Protein AF-A0A9D4FXJ5-F1 (afdb_monomer)

Sequence (93 aa):
MEIISDFPVRLPRHRDILTLPHNGQVHPLSKRLDLVAAVVSGRPSVVEDFHQRLQPSSWLHGEEELSNSMILHGGSGCLGVCAGKLLPLTHLK

Radius of gyration: 15.75 Å; Cα contacts (8 Å, |Δi|>4): 147; chains: 1; bounding box: 33×31×50 Å

Solvent-accessible surface area (backbone atoms only — not comparable to full-atom values): 5739 Å² total; per-residue (Å²): 106,91,35,44,39,51,77,30,28,34,51,78,90,59,83,72,77,41,48,39,93,89,76,66,45,63,34,92,53,52,88,78,58,81,56,68,51,65,48,70,43,93,48,64,69,54,20,49,58,35,58,67,70,39,57,74,62,87,73,66,96,88,67,82,81,62,48,76,76,53,82,45,60,69,86,76,42,28,66,30,32,45,94,64,18,55,36,56,38,43,74,60,128

Mean predicted aligned error: 10.19 Å

Nearest PDB structures (foldseek):
  7ssl-assembly1_J  TM=2.649E-01  e=9.863E+00  Escherichia coli K-12

Foldseek 3Di:
DQFFQDAKAWEDLDQQPAADPPPSHRDPCSVVDIDIDTDGHPDNVSSVVRVVVFDQPDDDPPDDQFDQPDCDPCVVQWRGDDPSGTRGYHYDD

Secondary structure (DSSP, 8-state):
-TTB-S--EEPP--TTSSB-TTT-PBPGGGGT---EE--B-S-HHHHHHHHHHSPBP---TTSPP--TT----GGGSEEEEETTEEEE-EEP-

pLDDT: mean 72.9, std 14.0, range [37.06, 91.81]

Structure (mmCIF, N/CA/C/O backbone):
data_AF-A0A9D4FXJ5-F1
#
_entry.id   AF-A0A9D4FXJ5-F1
#
loop_
_atom_site.group_PDB
_atom_site.id
_atom_site.type_symbol
_atom_site.label_atom_id
_atom_site.label_alt_id
_atom_site.label_comp_id
_atom_site.label_asym_id
_atom_site.label_entity_id
_atom_site.label_seq_id
_atom_site.pdbx_PDB_ins_code
_atom_site.Cartn_x
_atom_site.Cartn_y
_atom_site.Cartn_z
_atom_site.occupancy
_atom_site.B_iso_or_equiv
_atom_site.auth_seq_id
_atom_site.auth_comp_id
_atom_site.auth_asym_id
_atom_site.auth_atom_id
_atom_site.pdbx_PDB_model_num
ATOM 1 N N . MET A 1 1 ? -5.509 8.354 1.087 1.00 59.31 1 MET A N 1
ATOM 2 C CA . MET A 1 1 ? -5.443 6.982 1.642 1.00 59.31 1 MET A CA 1
ATOM 3 C C . MET A 1 1 ? -6.779 6.510 2.224 1.00 59.31 1 MET A C 1
ATOM 5 O O . MET A 1 1 ? -6.854 5.391 2.702 1.00 59.31 1 MET A O 1
ATOM 9 N N . GLU A 1 2 ? -7.856 7.292 2.103 1.00 69.44 2 GLU A N 1
ATOM 10 C CA . GLU A 1 2 ? -9.124 7.088 2.826 1.00 69.44 2 GLU A CA 1
ATOM 11 C C . GLU A 1 2 ? -10.009 5.949 2.308 1.00 69.44 2 GLU A C 1
ATOM 13 O O . GLU A 1 2 ? -11.112 5.770 2.794 1.00 69.44 2 GLU A O 1
ATOM 18 N N . ILE A 1 3 ? -9.555 5.197 1.308 1.00 83.19 3 ILE A N 1
ATOM 19 C CA . ILE A 1 3 ? -10.275 4.035 0.769 1.00 83.19 3 ILE A CA 1
ATOM 20 C C . ILE A 1 3 ? -9.487 2.740 0.956 1.00 83.19 3 ILE A C 1
ATOM 22 O O . ILE A 1 3 ? -9.917 1.694 0.481 1.00 83.19 3 ILE A O 1
ATOM 26 N N . ILE A 1 4 ? -8.308 2.799 1.585 1.00 84.31 4 ILE A N 1
ATOM 27 C CA . ILE A 1 4 ? -7.498 1.610 1.846 1.00 84.31 4 ILE A CA 1
ATOM 28 C C . ILE A 1 4 ? -8.177 0.815 2.957 1.00 84.31 4 ILE A C 1
ATOM 30 O O . ILE A 1 4 ? -8.568 1.372 3.977 1.00 84.31 4 ILE A O 1
ATOM 34 N N . SER A 1 5 ? -8.313 -0.488 2.751 1.00 86.75 5 SER A N 1
ATOM 35 C CA . SER A 1 5 ? -9.010 -1.379 3.678 1.00 86.75 5 SER A CA 1
ATOM 36 C C . SER A 1 5 ? -8.162 -2.554 4.161 1.00 86.75 5 SER A C 1
ATOM 38 O O . SER A 1 5 ? -8.684 -3.449 4.821 1.00 86.75 5 SER A O 1
ATOM 40 N N . ASP A 1 6 ? -6.877 -2.589 3.809 1.00 86.8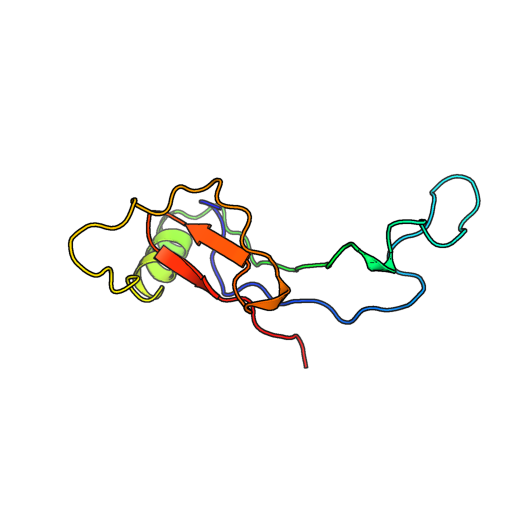1 6 ASP A N 1
ATOM 41 C CA . ASP A 1 6 ? -5.925 -3.567 4.332 1.00 86.81 6 ASP A CA 1
ATOM 42 C C . ASP A 1 6 ? -4.488 -3.030 4.285 1.00 86.81 6 ASP A C 1
ATOM 44 O O . ASP A 1 6 ? -4.207 -2.001 3.660 1.00 86.81 6 ASP A O 1
ATOM 48 N N . PHE A 1 7 ? -3.568 -3.733 4.942 1.00 85.00 7 PHE A N 1
ATOM 49 C CA . PHE A 1 7 ? -2.166 -3.351 4.984 1.00 85.00 7 PHE A CA 1
ATOM 50 C C . PHE A 1 7 ? -1.539 -3.416 3.590 1.00 85.00 7 PHE A C 1
ATOM 52 O O . PHE A 1 7 ? -1.555 -4.472 2.950 1.00 85.00 7 PHE A O 1
ATOM 59 N N . PRO A 1 8 ? -0.953 -2.311 3.107 1.00 84.38 8 PRO A N 1
ATOM 60 C CA . PRO A 1 8 ? -0.276 -2.322 1.831 1.00 84.38 8 PRO A CA 1
ATOM 61 C C . PRO A 1 8 ? 0.967 -3.213 1.877 1.00 84.38 8 PRO A C 1
ATOM 63 O O . PRO A 1 8 ? 1.658 -3.339 2.898 1.00 84.38 8 PRO A O 1
ATOM 66 N N . VAL A 1 9 ? 1.276 -3.790 0.721 1.00 84.50 9 VAL A N 1
ATOM 67 C CA . VAL A 1 9 ? 2.436 -4.647 0.507 1.00 84.50 9 VAL A CA 1
ATOM 68 C C . VAL A 1 9 ? 3.369 -4.026 -0.523 1.00 84.50 9 VAL A C 1
ATOM 70 O O . VAL A 1 9 ? 2.956 -3.601 -1.602 1.00 84.50 9 VAL A O 1
ATOM 73 N N . ARG A 1 10 ? 4.660 -3.993 -0.211 1.00 82.81 10 ARG A N 1
ATOM 74 C CA . ARG A 1 10 ? 5.712 -3.679 -1.170 1.00 82.81 10 ARG A CA 1
ATOM 75 C C . ARG A 1 10 ? 5.900 -4.874 -2.086 1.00 82.81 10 ARG A C 1
ATOM 77 O O . ARG A 1 10 ? 6.145 -5.988 -1.618 1.00 82.81 10 ARG A O 1
ATOM 84 N N . LEU A 1 11 ? 5.803 -4.62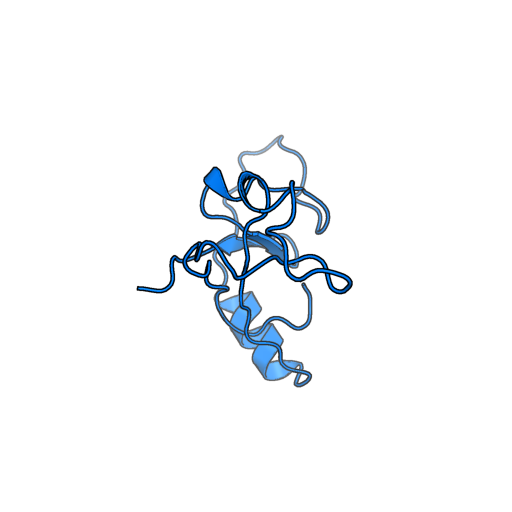8 -3.384 1.00 81.19 11 LEU A N 1
ATOM 85 C CA . LEU A 1 11 ? 5.979 -5.662 -4.390 1.00 81.19 11 LEU A CA 1
ATOM 86 C C . LEU A 1 11 ? 7.474 -5.910 -4.651 1.00 81.19 11 LEU A C 1
ATOM 88 O O . LEU A 1 11 ? 8.282 -4.977 -4.550 1.00 81.19 11 LEU A O 1
ATOM 92 N N . PRO A 1 12 ? 7.863 -7.148 -5.006 1.00 78.69 12 PRO A N 1
ATOM 93 C CA . PRO A 1 12 ? 9.233 -7.459 -5.389 1.00 78.69 12 PRO A CA 1
ATOM 94 C C . PRO A 1 12 ? 9.688 -6.585 -6.558 1.00 78.69 12 PRO A C 1
ATOM 96 O O . PRO A 1 12 ? 8.957 -6.383 -7.527 1.00 78.69 12 PRO A O 1
ATOM 99 N N . ARG A 1 13 ? 10.926 -6.090 -6.498 1.00 73.62 13 ARG A N 1
ATOM 100 C CA . ARG A 1 13 ? 11.528 -5.339 -7.605 1.00 73.62 13 ARG A CA 1
ATOM 101 C C . ARG A 1 13 ? 11.969 -6.309 -8.705 1.00 73.62 13 ARG A C 1
ATOM 103 O O . ARG A 1 13 ? 13.105 -6.778 -8.689 1.00 73.62 13 ARG A O 1
ATOM 110 N N . HIS A 1 14 ? 11.090 -6.606 -9.662 1.00 73.19 14 HIS A N 1
ATOM 111 C CA . HIS A 1 14 ? 11.496 -7.248 -10.917 1.00 73.19 14 HIS A CA 1
ATOM 112 C C . HIS A 1 14 ? 12.088 -6.201 -11.868 1.00 73.19 14 HIS A C 1
ATOM 114 O O . HIS A 1 14 ? 11.687 -5.035 -11.853 1.00 73.19 14 HIS A O 1
ATOM 120 N N . ARG A 1 15 ? 13.057 -6.604 -12.697 1.00 66.50 15 ARG A N 1
ATOM 121 C CA . ARG A 1 15 ? 13.781 -5.679 -13.592 1.00 66.50 15 ARG A CA 1
ATOM 122 C C . ARG A 1 15 ? 12.881 -5.035 -14.652 1.00 66.50 15 ARG A C 1
ATOM 124 O O . ARG A 1 15 ? 13.214 -3.966 -15.150 1.00 66.50 15 ARG A O 1
ATOM 131 N N . ASP A 1 16 ? 11.719 -5.634 -14.895 1.00 70.00 16 ASP A N 1
ATOM 132 C CA . ASP A 1 16 ? 10.876 -5.347 -16.057 1.00 70.00 16 ASP A CA 1
ATOM 133 C C . ASP A 1 16 ? 9.508 -4.755 -15.669 1.00 70.00 16 ASP A C 1
ATOM 135 O O . ASP A 1 16 ? 8.625 -4.639 -16.507 1.00 70.00 16 ASP A O 1
ATOM 139 N N . ILE A 1 17 ? 9.302 -4.379 -14.398 1.00 71.75 17 ILE A N 1
ATOM 140 C CA . ILE A 1 17 ? 8.003 -3.844 -13.924 1.00 71.75 17 ILE A CA 1
ATOM 141 C C . ILE A 1 17 ? 7.743 -2.439 -14.472 1.00 71.75 17 ILE A C 1
ATOM 143 O O . ILE A 1 17 ? 6.610 -2.054 -14.743 1.00 71.75 17 ILE A O 1
ATOM 147 N N . LEU A 1 18 ? 8.806 -1.650 -14.595 1.00 80.12 18 LEU A N 1
ATOM 148 C CA . LEU A 1 18 ? 8.748 -0.259 -15.012 1.00 80.12 18 LEU A CA 1
ATOM 149 C C . LEU A 1 18 ? 9.466 -0.152 -16.347 1.00 80.12 18 LEU A C 1
ATOM 151 O O . LEU A 1 18 ? 10.688 -0.025 -16.384 1.00 80.12 18 LEU A O 1
ATOM 155 N N . THR A 1 19 ? 8.702 -0.215 -17.432 1.00 86.25 19 THR A N 1
ATOM 156 C CA . THR A 1 19 ? 9.194 -0.066 -18.805 1.00 86.25 19 THR A CA 1
ATOM 157 C C . THR A 1 19 ? 8.589 1.160 -19.471 1.00 86.25 19 THR A C 1
ATOM 159 O O . THR A 1 19 ? 7.459 1.555 -19.186 1.00 86.25 19 THR A O 1
ATOM 162 N N . LEU A 1 20 ? 9.335 1.766 -20.387 1.00 85.75 20 LEU A N 1
ATOM 163 C CA . LEU A 1 20 ? 8.847 2.852 -21.224 1.00 85.75 20 LEU A CA 1
ATOM 164 C C . LEU A 1 20 ? 7.841 2.312 -22.258 1.00 85.75 20 LEU A C 1
ATOM 166 O O . LEU A 1 20 ? 8.149 1.344 -22.955 1.00 85.75 20 LEU A O 1
ATOM 170 N N . PRO A 1 21 ? 6.664 2.944 -22.425 1.00 85.88 21 PRO A N 1
ATOM 171 C CA . PRO A 1 21 ? 5.593 2.409 -23.272 1.00 85.88 21 PRO A CA 1
ATOM 172 C C . PRO A 1 21 ? 5.938 2.382 -24.768 1.00 85.88 21 PRO A C 1
ATOM 174 O O . PRO A 1 21 ? 5.353 1.612 -25.517 1.00 85.88 21 PRO A O 1
ATOM 177 N N . HIS A 1 22 ? 6.882 3.213 -25.215 1.00 86.94 22 HIS A N 1
ATOM 178 C CA . HIS A 1 22 ? 7.212 3.371 -26.633 1.00 86.94 22 HIS A CA 1
ATOM 179 C C . HIS A 1 22 ? 8.306 2.415 -27.132 1.00 86.94 22 HIS A C 1
ATOM 181 O O . HIS A 1 22 ? 8.437 2.235 -28.338 1.00 86.94 22 HIS A O 1
ATOM 187 N N . ASN A 1 23 ? 9.122 1.834 -26.245 1.00 89.25 23 ASN A N 1
ATOM 188 C CA . ASN A 1 23 ? 10.253 0.986 -26.650 1.00 89.25 23 ASN A CA 1
ATOM 189 C C . ASN A 1 23 ? 10.514 -0.219 -25.730 1.00 89.25 23 ASN A C 1
ATOM 191 O O . ASN A 1 23 ? 11.451 -0.972 -25.983 1.00 89.25 23 ASN A O 1
ATOM 195 N N . GLY A 1 24 ? 9.737 -0.395 -24.655 1.00 85.19 24 GLY A N 1
ATOM 196 C CA . GLY A 1 24 ? 9.904 -1.502 -23.712 1.00 85.19 24 GLY A CA 1
ATOM 197 C C . GLY A 1 24 ? 11.202 -1.462 -22.899 1.00 85.19 24 GLY A C 1
ATOM 198 O O . GLY A 1 24 ? 11.468 -2.394 -22.144 1.00 85.19 24 GLY A O 1
ATOM 199 N N . GLN A 1 25 ? 12.018 -0.408 -23.012 1.00 87.94 25 GLN A N 1
ATOM 200 C CA . GLN A 1 25 ? 13.231 -0.291 -22.208 1.00 87.94 25 GLN A CA 1
ATOM 201 C C . GLN A 1 25 ? 12.885 -0.035 -20.745 1.00 87.94 25 GLN A C 1
ATOM 203 O O . GLN A 1 25 ? 11.909 0.647 -20.428 1.00 87.94 25 GLN A O 1
ATOM 208 N N . VAL A 1 26 ? 13.731 -0.542 -19.850 1.00 86.31 26 VAL A N 1
ATOM 209 C CA . VAL A 1 26 ? 13.607 -0.309 -18.410 1.00 86.31 26 VAL A CA 1
ATOM 210 C C . VAL A 1 26 ? 13.620 1.194 -18.125 1.00 86.31 26 VAL A C 1
ATOM 212 O O . VAL A 1 26 ? 14.514 1.926 -18.552 1.00 86.31 26 VAL A O 1
ATOM 215 N N . HIS A 1 27 ? 12.631 1.657 -17.369 1.00 83.62 27 HIS A N 1
ATOM 216 C CA . HIS A 1 27 ? 12.479 3.054 -17.005 1.00 83.62 27 HIS A CA 1
ATOM 217 C C . HIS A 1 27 ? 13.689 3.514 -16.167 1.00 83.62 27 HIS A C 1
ATOM 219 O O . HIS A 1 27 ? 14.066 2.819 -15.214 1.00 83.62 27 HIS A O 1
ATOM 225 N N . PRO A 1 28 ? 14.274 4.702 -16.418 1.00 83.88 28 PRO A N 1
ATOM 226 C CA . PRO A 1 28 ? 15.433 5.202 -15.665 1.00 83.88 28 PRO A CA 1
ATOM 227 C C . PRO A 1 28 ? 15.202 5.291 -14.148 1.00 83.88 28 PRO A C 1
ATOM 229 O O . PRO A 1 28 ? 16.126 5.143 -13.350 1.00 83.88 28 PRO A O 1
ATOM 232 N N . LEU A 1 29 ? 13.945 5.496 -13.740 1.00 82.00 29 LEU A N 1
ATOM 233 C CA . LEU A 1 29 ? 13.537 5.551 -12.331 1.00 82.00 29 LEU A CA 1
ATOM 234 C C . LEU A 1 29 ? 13.228 4.183 -11.704 1.00 82.00 29 LEU A C 1
ATOM 236 O O . LEU A 1 29 ? 12.913 4.136 -10.520 1.00 82.00 29 LEU A O 1
ATOM 240 N N . SER A 1 30 ? 13.354 3.072 -12.432 1.00 77.62 30 SER A N 1
ATOM 241 C CA . SER A 1 30 ? 13.113 1.709 -11.915 1.00 77.62 30 SER A CA 1
ATOM 242 C C . SER A 1 30 ? 13.883 1.392 -10.625 1.00 77.62 30 SER A C 1
ATOM 244 O O . SER A 1 30 ? 13.395 0.663 -9.770 1.00 77.62 30 SER A O 1
ATOM 246 N N . LYS A 1 31 ? 15.076 1.975 -10.445 1.00 74.50 31 LYS A N 1
ATOM 247 C CA . LYS A 1 31 ? 15.901 1.799 -9.235 1.00 74.50 31 LYS A CA 1
ATOM 248 C C . LYS A 1 31 ? 15.466 2.677 -8.055 1.00 74.50 31 LYS A C 1
ATOM 250 O O . LYS A 1 31 ? 15.862 2.406 -6.921 1.00 74.50 31 LYS A O 1
ATOM 255 N N . ARG A 1 32 ? 14.703 3.740 -8.330 1.00 75.50 32 ARG A N 1
ATOM 256 C CA . ARG A 1 32 ? 14.277 4.771 -7.368 1.00 75.50 32 ARG A CA 1
ATOM 257 C C . ARG A 1 32 ? 12.804 4.660 -6.979 1.00 75.50 32 ARG A C 1
ATOM 259 O O . ARG A 1 32 ? 12.423 5.227 -5.965 1.00 75.50 32 ARG A O 1
ATOM 266 N N . LEU A 1 33 ? 11.998 3.963 -7.775 1.00 75.19 33 LEU A N 1
ATOM 267 C CA . LEU A 1 33 ? 10.578 3.763 -7.524 1.00 75.19 33 LEU A CA 1
ATOM 268 C C . LEU A 1 33 ? 10.344 2.439 -6.801 1.00 75.19 33 LEU A C 1
ATOM 270 O O . LEU A 1 33 ? 10.967 1.423 -7.110 1.00 75.19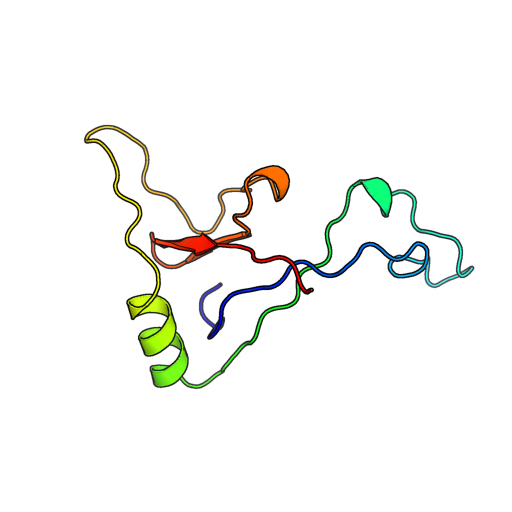 33 LEU A O 1
ATOM 274 N N . ASP A 1 34 ? 9.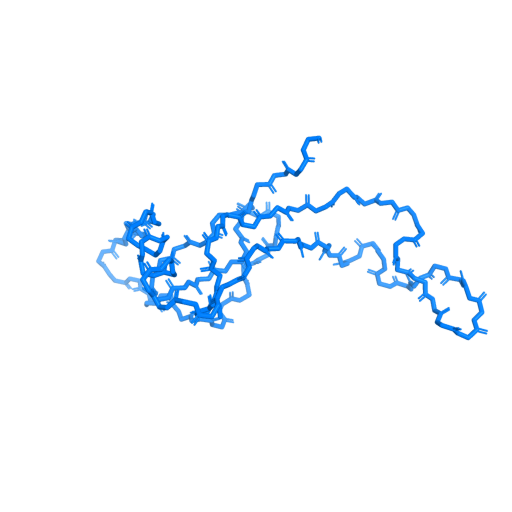422 2.470 -5.848 1.00 75.62 34 ASP A N 1
ATOM 275 C CA . ASP A 1 34 ? 8.905 1.290 -5.174 1.00 75.62 34 ASP A CA 1
ATOM 276 C C . ASP A 1 34 ? 7.457 1.074 -5.580 1.00 75.62 34 ASP A C 1
ATOM 278 O O . ASP A 1 34 ? 6.646 1.996 -5.524 1.00 75.62 34 ASP A O 1
ATOM 282 N N . LEU A 1 35 ? 7.148 -0.151 -6.007 1.00 79.19 35 LEU A N 1
ATOM 283 C CA . LEU A 1 35 ? 5.782 -0.537 -6.315 1.00 79.19 35 LEU A CA 1
ATOM 284 C C . LEU A 1 35 ? 5.123 -1.066 -5.044 1.00 79.19 35 LEU A C 1
ATOM 286 O O . LEU A 1 35 ? 5.690 -1.895 -4.325 1.00 79.19 35 LEU A O 1
ATOM 290 N N . VAL A 1 36 ? 3.916 -0.585 -4.786 1.00 82.50 36 VAL A N 1
ATOM 291 C CA . VAL A 1 36 ? 3.127 -0.952 -3.618 1.00 82.50 36 VAL A CA 1
ATOM 292 C C . VAL A 1 36 ? 1.739 -1.346 -4.088 1.00 82.50 36 VAL A C 1
ATOM 294 O O . VAL A 1 36 ? 1.126 -0.639 -4.885 1.00 82.50 36 VAL A O 1
ATOM 297 N N . ALA A 1 37 ? 1.256 -2.479 -3.597 1.00 84.00 37 ALA A N 1
ATOM 298 C CA . ALA A 1 37 ? -0.122 -2.906 -3.755 1.00 84.00 37 ALA A CA 1
ATOM 299 C C . ALA A 1 37 ? -0.880 -2.632 -2.454 1.00 84.00 37 ALA A C 1
ATOM 301 O O . ALA A 1 37 ? -0.370 -2.882 -1.365 1.00 84.00 37 ALA A O 1
ATOM 302 N N . ALA A 1 38 ? -2.100 -2.122 -2.570 1.00 85.69 38 ALA A N 1
ATOM 303 C CA . ALA A 1 38 ? -2.996 -1.892 -1.447 1.00 85.69 38 ALA A CA 1
ATOM 304 C C . ALA A 1 38 ? -4.390 -2.400 -1.811 1.00 85.69 38 ALA A C 1
ATOM 306 O O . ALA A 1 38 ? -4.826 -2.251 -2.955 1.00 85.69 38 ALA A O 1
ATOM 307 N N . VAL A 1 39 ? -5.090 -2.979 -0.838 1.00 88.75 39 VAL A N 1
ATOM 308 C CA . VAL A 1 39 ? -6.507 -3.314 -0.994 1.00 88.75 39 VAL A CA 1
ATOM 309 C C . VAL A 1 39 ? -7.314 -2.047 -0.757 1.00 88.75 39 VAL A C 1
ATOM 311 O O . VAL A 1 39 ? -7.117 -1.364 0.249 1.00 88.75 39 VAL A O 1
ATOM 314 N N . VAL A 1 40 ? -8.211 -1.733 -1.689 1.00 89.12 40 VAL A N 1
ATOM 315 C CA . VAL A 1 40 ? -9.110 -0.582 -1.592 1.00 89.12 40 VAL A CA 1
ATOM 316 C C . VAL A 1 40 ? -10.565 -1.031 -1.565 1.00 89.12 40 VAL A C 1
ATOM 318 O O . VAL A 1 40 ? -10.935 -2.009 -2.215 1.00 89.12 40 VAL A O 1
ATOM 321 N N . SER A 1 41 ? -11.400 -0.302 -0.834 1.00 87.69 41 SER A N 1
ATOM 322 C CA . SER A 1 41 ? -12.826 -0.569 -0.690 1.00 87.69 41 SER A CA 1
ATOM 323 C C . SER A 1 41 ? -13.613 0.736 -0.729 1.00 87.69 41 SER A C 1
ATOM 325 O O . SER A 1 41 ? -13.267 1.706 -0.064 1.00 87.69 41 SER A O 1
ATOM 327 N N . GLY A 1 42 ? -14.718 0.740 -1.478 1.00 90.31 42 GLY A N 1
ATOM 328 C CA . GLY A 1 42 ? -15.701 1.828 -1.444 1.00 90.31 42 GLY A CA 1
ATOM 329 C C . GLY A 1 42 ? -16.711 1.708 -0.298 1.00 90.31 42 GLY A C 1
ATOM 330 O O . GLY A 1 42 ? -17.594 2.549 -0.181 1.00 90.31 42 GLY A O 1
ATOM 331 N N . ARG A 1 43 ? -16.633 0.651 0.525 1.00 91.81 43 ARG A N 1
ATOM 332 C CA . ARG A 1 43 ? -17.539 0.433 1.663 1.00 91.81 43 ARG A CA 1
ATOM 333 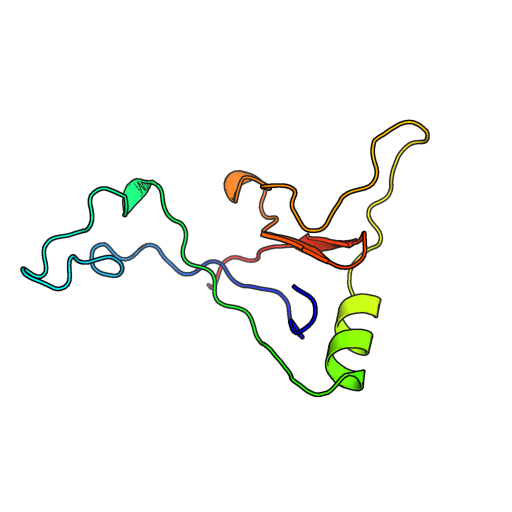C C . ARG A 1 43 ? -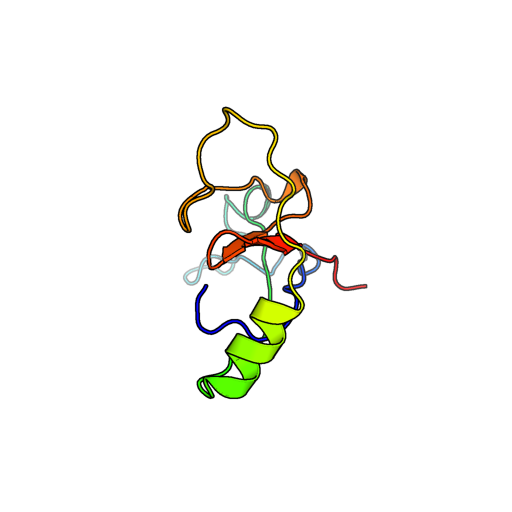16.969 1.116 2.911 1.00 91.81 43 ARG A C 1
ATOM 335 O O . ARG A 1 43 ? -15.966 0.609 3.421 1.00 91.81 43 ARG A O 1
ATOM 342 N N . PRO A 1 44 ? -17.619 2.170 3.447 1.00 88.31 44 PRO A N 1
ATOM 343 C CA . PRO A 1 44 ? -17.090 2.930 4.582 1.00 88.31 44 PRO A CA 1
ATOM 344 C C . PRO A 1 44 ? -16.816 2.058 5.805 1.00 88.31 44 PRO A C 1
ATOM 346 O O . PRO A 1 44 ? -15.752 2.165 6.392 1.00 88.31 44 PRO A O 1
ATOM 349 N N . SER A 1 45 ? -17.706 1.107 6.110 1.00 89.38 45 SER A N 1
ATOM 350 C CA . SER A 1 45 ? -17.545 0.209 7.261 1.00 89.38 45 SER A CA 1
ATOM 351 C C . SER A 1 45 ? -16.235 -0.585 7.221 1.00 89.38 45 SER A C 1
ATOM 353 O O . SER A 1 45 ? -15.547 -0.700 8.221 1.00 89.38 45 SER A O 1
ATOM 355 N N . VAL A 1 46 ? -15.850 -1.098 6.048 1.00 86.81 46 VAL A N 1
ATOM 356 C CA . VAL A 1 46 ? -14.636 -1.921 5.898 1.00 86.81 46 VAL A CA 1
ATOM 357 C C . VAL A 1 46 ? -13.378 -1.061 6.043 1.00 86.81 46 VAL A C 1
ATOM 359 O O . VAL A 1 46 ? -12.371 -1.501 6.593 1.00 86.81 46 VAL A O 1
ATOM 362 N N . VAL A 1 47 ? -13.438 0.173 5.544 1.00 86.75 47 VAL A N 1
ATOM 363 C CA . VAL A 1 47 ? -12.356 1.153 5.673 1.00 86.75 47 VAL A CA 1
ATOM 364 C C . VAL A 1 47 ? -12.209 1.596 7.129 1.00 86.75 47 VAL A C 1
ATOM 366 O O . VAL A 1 47 ? -11.099 1.611 7.652 1.00 86.75 47 VAL A O 1
ATOM 369 N N . GLU A 1 48 ? -13.313 1.918 7.802 1.00 86.44 48 GLU A N 1
ATOM 370 C CA . GLU A 1 48 ? -13.321 2.311 9.213 1.00 86.44 48 GLU A CA 1
ATOM 371 C C . GLU A 1 48 ? -12.802 1.189 10.113 1.00 86.44 48 GLU A C 1
ATOM 373 O O . GLU A 1 48 ? -11.929 1.445 10.943 1.00 86.44 48 GLU A O 1
ATOM 378 N N . ASP A 1 49 ? -13.249 -0.053 9.899 1.00 88.44 49 ASP A N 1
ATOM 379 C CA . ASP A 1 49 ? -12.752 -1.230 10.620 1.00 88.44 49 ASP A CA 1
ATOM 380 C C . ASP A 1 49 ? -11.229 -1.367 10.469 1.00 88.44 49 ASP A C 1
ATOM 382 O O . ASP A 1 49 ? -10.503 -1.620 11.435 1.00 88.44 49 ASP A O 1
ATOM 386 N N . PHE A 1 50 ? -10.711 -1.161 9.256 1.00 85.81 50 PHE A N 1
ATOM 387 C CA . PHE A 1 50 ? -9.273 -1.175 9.009 1.00 85.81 50 PHE A CA 1
ATOM 388 C C . PHE A 1 50 ? -8.554 -0.005 9.696 1.00 85.81 50 PHE A C 1
ATOM 390 O O . PHE A 1 50 ? -7.552 -0.215 10.381 1.00 85.81 50 PHE A O 1
ATOM 397 N N . HIS A 1 51 ? -9.075 1.217 9.588 1.00 82.38 51 HIS A N 1
ATOM 398 C CA . HIS A 1 51 ? -8.500 2.390 10.245 1.00 82.38 51 HIS A CA 1
ATOM 399 C C . HIS A 1 51 ? -8.506 2.260 11.770 1.00 82.38 51 HIS A C 1
ATOM 401 O O . HIS A 1 51 ? -7.578 2.731 12.429 1.00 82.38 51 HIS A O 1
ATOM 407 N N . GLN A 1 52 ? -9.501 1.599 12.361 1.00 83.69 52 GLN A N 1
ATOM 408 C CA . GLN A 1 52 ? -9.518 1.291 13.792 1.00 83.69 52 GLN A CA 1
ATOM 409 C C . GLN A 1 52 ? -8.408 0.308 14.185 1.00 83.69 52 GLN A C 1
ATOM 411 O O . GLN A 1 52 ? -7.805 0.486 15.242 1.00 83.69 52 GLN A O 1
ATOM 416 N N . ARG A 1 53 ? -8.080 -0.660 13.319 1.00 83.06 53 ARG A N 1
ATOM 417 C CA . ARG A 1 53 ? -6.978 -1.622 13.519 1.00 83.06 53 ARG A CA 1
ATOM 418 C C . ARG A 1 53 ? -5.584 -1.009 13.364 1.00 83.06 53 ARG A C 1
ATOM 420 O O . ARG A 1 53 ? -4.618 -1.600 13.847 1.00 83.06 53 ARG A O 1
ATOM 427 N N . LEU A 1 54 ? -5.456 0.141 12.698 1.00 77.75 54 LEU A N 1
ATOM 428 C CA . LEU A 1 54 ? -4.183 0.858 12.623 1.00 77.75 54 LEU A CA 1
ATOM 429 C C . LEU A 1 54 ? -3.766 1.319 14.025 1.00 77.75 54 LEU A C 1
ATOM 431 O O . LEU A 1 54 ? -4.549 1.936 14.757 1.00 77.75 54 LEU A O 1
ATOM 435 N N . GLN A 1 55 ? -2.517 1.016 14.380 1.00 69.19 55 GLN A N 1
ATOM 436 C CA . GLN A 1 55 ? -1.912 1.448 15.635 1.00 69.19 55 GLN A CA 1
ATOM 437 C C . GLN A 1 55 ? -1.919 2.985 15.683 1.00 69.19 55 GLN A C 1
ATOM 439 O O . GLN A 1 55 ? -1.449 3.621 14.732 1.00 69.19 55 GLN A O 1
ATOM 444 N N . PRO A 1 56 ? -2.444 3.600 16.757 1.00 61.12 56 PRO A N 1
ATOM 445 C CA . PRO A 1 56 ? -2.228 5.017 17.001 1.00 61.12 56 PRO A CA 1
ATOM 446 C C . PRO A 1 56 ? -0.720 5.258 17.052 1.00 61.12 56 PRO A C 1
ATOM 448 O O . PRO A 1 56 ? -0.016 4.573 17.795 1.00 61.12 56 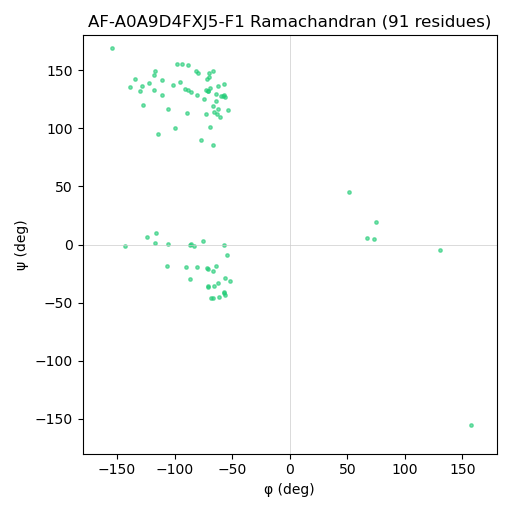PRO A O 1
ATOM 451 N N . SER A 1 57 ? -0.202 6.197 16.264 1.00 56.22 57 SER A N 1
ATOM 452 C CA . SER A 1 57 ? 1.184 6.624 16.444 1.00 56.22 57 SER A CA 1
ATOM 453 C C . SER A 1 57 ? 1.304 7.235 17.838 1.00 56.22 57 SER A C 1
ATOM 455 O O . SER A 1 57 ? 0.626 8.218 18.138 1.00 56.22 57 SER A O 1
ATOM 457 N N . SER A 1 58 ? 2.113 6.633 18.707 1.00 45.47 58 SER A N 1
ATOM 458 C CA . SER A 1 58 ? 2.428 7.207 20.012 1.00 45.47 58 SER A CA 1
ATOM 459 C C . SER A 1 58 ? 3.301 8.439 19.788 1.00 45.47 58 SER A C 1
ATOM 461 O O . SER A 1 58 ? 4.489 8.298 19.506 1.00 45.47 58 SER A O 1
ATOM 463 N N . TRP A 1 59 ? 2.715 9.629 19.869 1.00 51.09 59 TRP A N 1
ATOM 464 C CA . TRP A 1 59 ? 3.467 10.878 19.788 1.00 51.09 59 TRP A CA 1
ATOM 465 C C . TRP A 1 59 ? 3.888 11.338 21.184 1.00 51.09 59 TRP A C 1
ATOM 467 O O . TRP A 1 59 ? 3.091 11.329 22.126 1.00 51.09 59 TRP A O 1
ATOM 477 N N . LEU A 1 60 ? 5.158 11.731 21.308 1.00 45.94 60 LEU A N 1
ATOM 478 C CA . LEU A 1 60 ? 5.660 12.498 22.445 1.00 45.94 60 LEU A CA 1
ATOM 479 C C . LEU A 1 60 ? 5.114 13.930 22.344 1.00 45.94 60 LEU A C 1
ATOM 481 O O . LEU A 1 60 ? 4.973 14.487 21.258 1.00 45.94 60 LEU A O 1
ATOM 485 N N . HIS A 1 61 ? 4.773 14.525 23.485 1.00 37.06 61 HIS A N 1
ATOM 486 C CA . HIS A 1 61 ? 4.201 15.869 23.551 1.00 37.06 61 HIS A CA 1
ATOM 487 C C . HIS A 1 61 ? 5.182 16.902 22.961 1.00 37.06 61 HIS A C 1
ATOM 489 O O . HIS A 1 61 ? 6.216 17.171 23.570 1.00 37.06 61 HIS A O 1
ATOM 495 N N . GLY A 1 62 ? 4.863 17.467 21.788 1.00 52.34 62 GLY A N 1
ATOM 496 C CA . GLY A 1 62 ? 5.641 18.540 21.149 1.00 52.34 62 GLY A CA 1
ATOM 497 C C . GLY A 1 62 ? 6.005 18.333 19.676 1.00 52.34 62 GLY A C 1
ATOM 498 O O . GLY A 1 62 ? 6.563 19.248 19.076 1.00 52.34 62 GLY A O 1
ATOM 499 N N . GLU A 1 63 ? 5.703 17.181 19.083 1.00 52.94 63 GLU A N 1
ATOM 500 C CA . GLU A 1 63 ? 5.976 16.949 17.663 1.00 52.94 63 GLU A CA 1
ATOM 501 C C . GLU A 1 63 ? 4.733 17.172 16.770 1.00 52.94 63 GLU A C 1
ATOM 503 O O . GLU A 1 63 ? 3.589 17.108 17.225 1.00 52.94 63 GLU A O 1
ATOM 508 N N . GLU A 1 64 ? 4.979 17.493 15.496 1.00 55.16 64 GLU A N 1
ATOM 509 C CA . GLU A 1 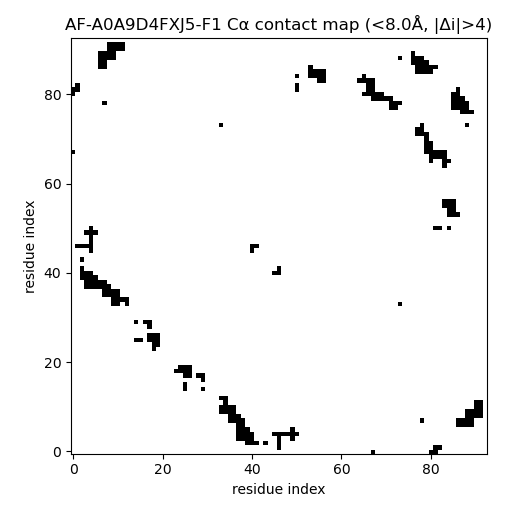64 ? 3.981 17.926 14.510 1.00 55.16 64 GLU A CA 1
ATOM 510 C C . GLU A 1 64 ? 3.054 16.768 14.093 1.00 55.16 64 GLU A C 1
ATOM 512 O O . GLU A 1 64 ? 3.510 15.666 13.786 1.00 55.16 64 GLU A O 1
ATOM 517 N N . GLU A 1 65 ? 1.739 17.010 14.085 1.00 56.16 65 GLU A N 1
ATOM 518 C CA . GLU A 1 65 ? 0.738 16.005 13.718 1.00 56.16 65 GLU A CA 1
ATOM 519 C C . GLU A 1 65 ? 0.991 15.481 12.296 1.00 56.16 65 GLU A C 1
ATOM 521 O O . GLU A 1 65 ? 1.107 16.244 11.333 1.00 56.16 65 GLU A O 1
ATOM 526 N N . LEU A 1 66 ? 1.066 14.155 12.149 1.00 55.00 66 LEU A N 1
ATOM 527 C CA . LEU A 1 66 ? 1.260 13.531 10.846 1.00 55.00 66 LEU A CA 1
ATOM 528 C C . LEU A 1 66 ? 0.079 13.833 9.924 1.00 55.00 66 LEU A C 1
ATOM 530 O O . LEU A 1 66 ? -1.023 13.311 10.100 1.00 55.00 66 LEU A O 1
ATOM 534 N N . SER A 1 67 ? 0.334 14.615 8.882 1.00 52.12 67 SER A N 1
ATOM 535 C CA . SER A 1 67 ? -0.644 14.867 7.830 1.00 52.12 67 SER A CA 1
ATOM 536 C C . SER A 1 67 ? -0.557 13.811 6.722 1.00 52.12 67 SER A C 1
ATOM 538 O O . SER A 1 67 ? 0.492 13.210 6.472 1.00 52.12 67 SER A O 1
ATOM 540 N N . ASN A 1 68 ? -1.677 13.604 6.017 1.00 52.06 68 ASN A N 1
ATOM 541 C CA . ASN A 1 68 ? -1.829 12.648 4.905 1.00 52.06 68 ASN A CA 1
ATOM 542 C C . ASN A 1 68 ? -0.794 12.824 3.763 1.00 52.06 68 ASN A C 1
ATOM 544 O O . ASN A 1 68 ? -0.753 11.998 2.851 1.00 52.06 68 ASN A O 1
ATOM 548 N N . SER A 1 69 ? 0.012 13.893 3.772 1.00 50.66 69 SER A N 1
ATOM 549 C CA . SER A 1 69 ? 0.994 14.240 2.740 1.00 50.66 69 SER A CA 1
ATOM 550 C C . SER A 1 69 ? 2.456 13.993 3.132 1.00 50.66 69 SER A C 1
ATOM 552 O O . SER A 1 69 ? 3.332 14.241 2.300 1.00 50.66 69 SER A O 1
ATOM 554 N N . MET A 1 70 ? 2.764 13.493 4.337 1.00 43.47 70 MET A N 1
ATOM 555 C CA . MET A 1 70 ? 4.160 13.195 4.675 1.00 43.47 70 MET A CA 1
ATOM 556 C C . MET A 1 70 ? 4.700 12.049 3.811 1.00 43.47 70 MET A C 1
ATOM 558 O O . MET A 1 70 ? 4.269 10.899 3.90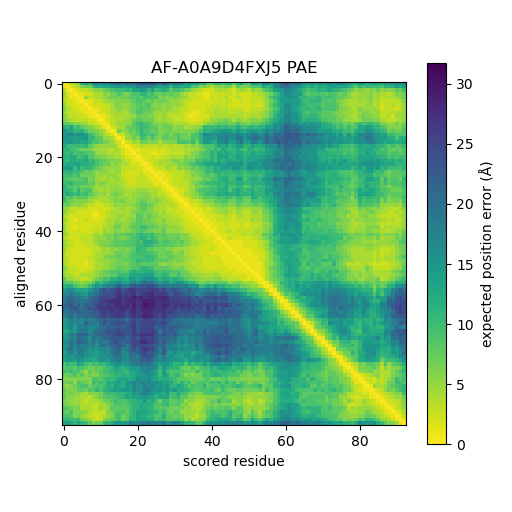6 1.00 43.47 70 MET A O 1
ATOM 562 N N . ILE A 1 71 ? 5.678 12.394 2.968 1.00 47.84 71 ILE A N 1
ATOM 563 C CA . ILE A 1 71 ? 6.488 11.474 2.169 1.00 47.84 71 ILE A CA 1
ATOM 564 C C . ILE A 1 71 ? 7.343 10.661 3.145 1.00 47.84 71 ILE A C 1
ATOM 566 O O . ILE A 1 71 ? 8.482 11.009 3.453 1.00 47.84 71 ILE A O 1
ATOM 570 N N . LEU A 1 72 ? 6.785 9.574 3.671 1.00 51.09 72 LEU A N 1
ATOM 571 C CA . LEU A 1 72 ? 7.565 8.578 4.391 1.00 51.09 72 LEU A CA 1
ATOM 572 C C . LEU A 1 72 ? 8.379 7.805 3.357 1.00 51.09 72 LEU A C 1
ATOM 574 O O . LEU A 1 72 ? 7.848 7.100 2.500 1.00 51.09 72 LEU A O 1
ATOM 578 N N . HIS A 1 73 ? 9.698 7.993 3.404 1.00 48.81 73 HIS A N 1
ATOM 579 C CA . HIS A 1 73 ? 10.633 7.226 2.598 1.00 48.81 73 HIS A CA 1
ATOM 580 C C . HIS A 1 73 ? 10.368 5.734 2.839 1.00 48.81 73 HIS A C 1
ATOM 582 O O . HIS A 1 73 ? 10.606 5.245 3.940 1.00 48.81 73 HIS A O 1
ATOM 588 N N . GLY A 1 74 ? 9.935 4.995 1.809 1.00 47.69 74 GLY A N 1
ATOM 589 C CA . GLY A 1 74 ? 9.612 3.558 1.887 1.00 47.69 74 GLY A CA 1
ATOM 590 C C . GLY A 1 74 ? 10.750 2.643 2.379 1.00 47.69 74 GLY A C 1
ATOM 591 O O . GLY A 1 74 ? 10.565 1.435 2.503 1.00 47.69 74 GLY A O 1
ATOM 592 N N . GLY A 1 75 ? 11.925 3.206 2.687 1.00 53.34 75 GLY A N 1
ATOM 593 C CA . GLY A 1 75 ? 12.996 2.556 3.436 1.00 53.34 75 GLY A CA 1
ATOM 594 C C . GLY A 1 75 ? 12.702 2.346 4.929 1.00 53.34 75 GLY A C 1
ATOM 595 O O . GLY A 1 75 ? 13.315 1.457 5.509 1.00 53.34 75 GLY A O 1
ATOM 596 N N . SER A 1 76 ? 11.768 3.086 5.546 1.00 57.66 76 SER A N 1
ATOM 597 C CA . SER A 1 76 ? 11.405 2.914 6.968 1.00 57.66 76 SER A CA 1
ATOM 598 C C . SER A 1 76 ? 10.322 1.855 7.221 1.00 57.66 76 SER A C 1
ATOM 600 O O . SER A 1 76 ? 9.939 1.632 8.366 1.00 57.66 76 SER A O 1
ATOM 602 N N . GLY A 1 77 ? 9.808 1.202 6.169 1.00 59.81 77 GLY A N 1
ATOM 603 C CA . GLY A 1 77 ? 8.720 0.226 6.295 1.00 59.81 77 GLY A CA 1
ATOM 604 C C . GLY A 1 77 ? 7.343 0.853 6.541 1.00 59.81 77 GLY A C 1
ATOM 605 O O . GLY A 1 77 ? 6.434 0.165 6.993 1.00 59.81 77 GLY A O 1
ATOM 606 N N . CYS A 1 78 ? 7.166 2.142 6.241 1.00 66.06 78 CYS A N 1
ATOM 607 C CA . CYS A 1 78 ? 5.879 2.839 6.302 1.00 66.06 78 CYS A CA 1
ATOM 608 C C . CYS A 1 78 ? 5.539 3.442 4.935 1.00 66.06 78 CYS A C 1
ATOM 610 O O . CYS A 1 78 ? 6.416 3.984 4.263 1.00 66.06 78 CYS A O 1
ATOM 612 N N . LEU A 1 79 ? 4.270 3.347 4.525 1.00 69.50 79 LEU A N 1
ATOM 613 C CA . LEU A 1 79 ? 3.790 3.912 3.258 1.00 69.50 79 LEU A CA 1
ATOM 614 C C . LEU A 1 79 ? 3.381 5.383 3.396 1.00 69.50 79 LEU A C 1
ATOM 616 O O . LEU A 1 79 ? 3.437 6.136 2.429 1.00 69.50 79 LEU A O 1
ATOM 620 N N . GLY A 1 80 ? 2.927 5.779 4.582 1.00 70.88 80 GLY A N 1
ATOM 621 C CA . GLY A 1 80 ? 2.377 7.103 4.830 1.00 70.88 80 GLY A CA 1
ATOM 622 C C . GLY A 1 80 ? 1.461 7.101 6.043 1.00 70.88 80 GLY A C 1
ATOM 623 O O . GLY A 1 80 ? 1.594 6.259 6.934 1.00 70.88 80 GLY A O 1
ATOM 624 N N . VAL A 1 81 ? 0.537 8.056 6.065 1.00 67.50 81 VAL A N 1
ATOM 625 C CA . VAL A 1 81 ? -0.361 8.316 7.191 1.00 67.50 81 VAL A CA 1
ATOM 626 C C . VAL A 1 81 ? -1.790 8.345 6.672 1.00 67.50 81 VAL A C 1
ATOM 628 O O . VAL A 1 81 ? -2.053 8.925 5.619 1.00 67.50 81 VAL A O 1
ATOM 631 N N . CYS A 1 82 ? -2.703 7.710 7.402 1.00 67.81 82 CYS A N 1
ATOM 632 C CA . CYS A 1 82 ? -4.133 7.770 7.145 1.00 67.81 82 CYS A CA 1
ATOM 633 C C . CYS A 1 82 ? -4.855 8.174 8.433 1.00 67.81 82 CYS A C 1
ATOM 635 O O . CYS A 1 82 ? -4.730 7.485 9.445 1.00 67.81 82 CYS A O 1
ATOM 637 N N . ALA A 1 83 ? -5.583 9.294 8.400 1.00 66.62 83 ALA A N 1
ATOM 638 C CA . ALA A 1 83 ? -6.346 9.810 9.544 1.00 66.62 83 ALA A CA 1
ATOM 639 C C . ALA A 1 83 ? -5.509 9.928 10.841 1.00 66.62 83 ALA A C 1
ATOM 641 O O . ALA A 1 83 ? -5.927 9.474 11.905 1.00 66.62 83 ALA A O 1
ATOM 642 N N . GLY A 1 84 ? -4.289 10.470 10.736 1.00 66.12 84 GLY A N 1
ATOM 643 C CA . GLY A 1 84 ? -3.362 10.623 11.867 1.00 66.12 84 GLY A CA 1
ATOM 644 C C . GLY A 1 84 ? -2.712 9.320 12.353 1.00 66.12 84 GLY A C 1
ATOM 645 O O . GLY A 1 84 ? -1.990 9.329 13.346 1.00 66.12 84 GLY A O 1
ATOM 646 N N . LYS A 1 85 ? -2.940 8.188 11.672 1.00 73.25 85 LYS A N 1
ATOM 647 C CA . LYS A 1 85 ? -2.355 6.880 12.005 1.00 73.25 85 LYS A CA 1
ATOM 648 C C . LYS A 1 85 ? -1.348 6.433 10.955 1.00 73.25 85 LYS A C 1
ATOM 650 O O . LYS A 1 85 ? -1.565 6.612 9.757 1.00 73.25 85 LYS A O 1
ATOM 655 N N . LEU A 1 86 ? -0.258 5.810 11.395 1.00 74.50 86 LEU A N 1
ATOM 656 C CA . LEU A 1 86 ? 0.764 5.280 10.494 1.00 74.50 86 LEU A CA 1
ATOM 657 C C . LEU A 1 86 ? 0.232 4.077 9.715 1.00 74.50 86 LEU A C 1
ATOM 659 O O . LEU A 1 86 ? -0.360 3.161 10.287 1.00 74.50 86 LEU A O 1
ATOM 663 N N . LEU A 1 87 ? 0.496 4.069 8.410 1.00 77.25 87 LEU A N 1
ATOM 664 C CA . LEU A 1 87 ? 0.194 2.953 7.529 1.00 77.25 87 LEU A CA 1
ATOM 665 C C . LEU A 1 87 ? 1.474 2.134 7.298 1.00 77.25 87 LEU A C 1
ATOM 667 O O . LEU A 1 87 ? 2.324 2.541 6.492 1.00 77.25 87 LEU A O 1
ATOM 671 N N . PRO A 1 88 ? 1.649 0.998 7.997 1.00 76.56 88 PRO A N 1
ATOM 672 C CA . PRO A 1 88 ? 2.837 0.182 7.833 1.00 76.56 88 PRO A CA 1
ATOM 673 C C . PRO A 1 88 ? 2.818 -0.503 6.466 1.00 76.56 88 PRO A C 1
ATOM 675 O O . PRO A 1 88 ? 1.770 -0.910 5.960 1.00 76.56 88 PRO A O 1
ATOM 678 N N . LEU A 1 89 ? 4.001 -0.628 5.879 1.00 76.06 89 LEU A N 1
ATOM 679 C CA . LEU A 1 89 ? 4.238 -1.296 4.612 1.00 76.06 89 LEU A CA 1
ATOM 680 C C . LEU A 1 89 ? 4.916 -2.634 4.892 1.00 76.06 89 LEU A C 1
ATOM 682 O O . LEU A 1 89 ? 6.043 -2.687 5.386 1.00 76.06 89 LEU A O 1
ATOM 686 N N . THR A 1 90 ? 4.237 -3.722 4.553 1.00 76.12 90 THR A N 1
ATOM 687 C CA . THR A 1 90 ? 4.817 -5.065 4.679 1.00 76.12 90 THR A CA 1
ATOM 688 C C . THR A 1 90 ? 5.456 -5.490 3.362 1.00 76.12 90 THR A C 1
ATOM 690 O O . THR A 1 90 ? 5.112 -4.979 2.303 1.00 76.12 90 THR A O 1
ATOM 693 N N . HIS A 1 91 ? 6.429 -6.394 3.392 1.00 74.81 91 HIS A N 1
ATOM 694 C CA . HIS A 1 91 ? 6.982 -6.964 2.163 1.00 74.81 91 HIS A CA 1
ATOM 695 C C . HIS A 1 91 ? 6.129 -8.154 1.719 1.00 74.81 91 HIS A C 1
ATOM 697 O O . HIS A 1 91 ? 5.853 -9.039 2.532 1.00 74.81 91 HIS A O 1
ATOM 703 N N . LEU A 1 92 ? 5.743 -8.193 0.439 1.00 73.06 92 LEU A N 1
ATOM 704 C CA . LEU A 1 92 ? 5.142 -9.392 -0.140 1.00 73.06 92 LEU A CA 1
ATOM 705 C C . LEU A 1 92 ? 6.215 -10.494 -0.178 1.00 73.06 92 LEU A C 1
ATOM 707 O O . LEU A 1 92 ? 7.276 -10.287 -0.771 1.00 73.06 92 LEU A O 1
ATOM 711 N N . LYS A 1 93 ? 5.961 -11.602 0.526 1.00 60.03 93 LYS A N 1
ATOM 712 C CA . LYS A 1 93 ? 6.845 -12.776 0.572 1.00 60.03 93 LYS A CA 1
ATOM 713 C C . LYS A 1 93 ? 6.817 -13.551 -0.737 1.00 60.03 93 LYS A C 1
ATOM 715 O O . LYS A 1 93 ? 5.719 -13.644 -1.328 1.00 60.03 93 LYS A O 1
#

Organism: Dreissena polymorpha (NCBI:txid45954)